Protein AF-A0A1B1V086-F1 (afdb_monomer)

Secondary structure (DSSP, 8-state):
-EEESBSTTSB-TTT--HHHHSPPGGGTTTB-SS---SGGGTTTEEEB-TT-EE-TTS-EEEEEEEEETTTTEEEEEEEEE-HHHHTTS-EE-TTS-B-TTS-BSSSEEEEEETTEEEEEEGGG--EEES-GGGGS-TTGGGSTTGGGS-HHHHHHHHH-

Solvent-accessible surface area (backbone atoms only — not comparable to full-atom values): 8948 Å² total; per-residue (Å²): 111,73,49,65,50,58,54,92,96,51,48,48,76,90,73,59,51,68,84,68,36,52,90,56,69,70,34,66,22,31,34,15,89,48,50,41,51,77,72,89,46,42,46,42,32,36,25,43,9,54,61,34,44,70,50,99,87,68,50,56,22,26,60,27,24,36,34,41,82,90,77,56,24,56,45,91,52,71,50,70,39,40,60,77,61,46,56,78,40,32,33,30,49,49,82,64,59,58,48,97,82,29,30,63,72,48,65,63,36,60,28,37,44,74,80,41,78,48,74,42,51,50,86,63,45,44,29,27,43,73,46,81,63,28,40,32,20,66,64,52,64,68,50,78,68,56,93,78,52,56,67,68,59,49,20,53,61,48,73,109

Structure (mmCIF, N/CA/C/O backbone):
data_AF-A0A1B1V086-F1
#
_entry.id   AF-A0A1B1V086-F1
#
loop_
_atom_site.group_PDB
_atom_site.id
_atom_site.type_symbol
_atom_site.label_atom_id
_atom_site.label_alt_id
_atom_site.label_comp_id
_atom_site.label_asym_id
_atom_site.label_entity_id
_atom_site.label_seq_id
_atom_site.pdbx_PDB_ins_code
_atom_site.Cartn_x
_atom_site.Cartn_y
_atom_site.Cartn_z
_atom_site.occupancy
_atom_site.B_iso_or_equiv
_atom_site.auth_seq_id
_atom_site.auth_comp_id
_atom_site.auth_asym_id
_atom_site.auth_atom_id
_atom_site.pdbx_PDB_model_num
ATOM 1 N N . ARG A 1 1 ? -2.823 -0.726 -16.287 1.00 92.06 1 ARG A N 1
ATOM 2 C CA . ARG A 1 1 ? -2.649 0.090 -15.061 1.00 92.06 1 ARG A CA 1
ATOM 3 C C . ARG A 1 1 ? -1.153 0.253 -14.733 1.00 92.06 1 ARG A C 1
ATOM 5 O O . ARG A 1 1 ? -0.764 0.048 -13.593 1.00 92.06 1 ARG A O 1
ATOM 12 N N . ARG A 1 2 ? -0.319 0.595 -15.730 1.00 94.56 2 ARG A N 1
ATOM 13 C CA . ARG A 1 2 ? 1.133 0.782 -15.560 1.00 94.56 2 ARG A CA 1
ATOM 14 C C . ARG A 1 2 ? 1.467 2.267 -15.577 1.00 94.56 2 ARG A C 1
ATOM 16 O O . ARG A 1 2 ? 0.830 3.018 -16.311 1.00 94.56 2 ARG A O 1
ATOM 23 N N . LEU A 1 3 ? 2.470 2.643 -14.802 1.00 93.62 3 LEU A N 1
ATOM 24 C CA . LEU A 1 3 ? 3.028 3.979 -14.680 1.00 93.62 3 LEU A CA 1
ATOM 25 C C . LEU A 1 3 ? 4.464 3.917 -15.196 1.00 93.62 3 LEU A C 1
ATOM 27 O O . LEU A 1 3 ? 5.223 3.044 -14.781 1.00 93.62 3 LEU A O 1
ATOM 31 N N . SER A 1 4 ? 4.829 4.809 -16.115 1.00 94.56 4 SER A N 1
ATOM 32 C CA . SER A 1 4 ? 6.198 4.896 -16.622 1.00 94.56 4 SER A CA 1
ATOM 33 C C . SER A 1 4 ? 6.788 6.255 -16.295 1.00 94.56 4 SER A C 1
ATOM 35 O O . SER A 1 4 ? 6.198 7.281 -16.619 1.00 94.56 4 SER A O 1
ATOM 37 N N . ALA A 1 5 ? 7.978 6.245 -15.699 1.00 93.31 5 ALA A N 1
ATOM 38 C CA . ALA A 1 5 ? 8.786 7.443 -15.500 1.00 93.31 5 ALA A CA 1
ATOM 39 C C . ALA A 1 5 ? 9.594 7.827 -16.757 1.00 93.31 5 ALA A C 1
ATOM 41 O O . ALA A 1 5 ? 10.324 8.817 -16.745 1.00 93.31 5 ALA A O 1
ATOM 42 N N . LEU A 1 6 ? 9.502 7.039 -17.836 1.00 93.12 6 LEU A N 1
ATOM 43 C CA . LEU A 1 6 ? 10.213 7.252 -19.096 1.00 93.12 6 LEU A CA 1
ATOM 44 C C . LEU A 1 6 ? 9.321 7.991 -20.101 1.00 93.12 6 LEU A C 1
ATOM 46 O O . LEU A 1 6 ? 8.135 7.697 -20.220 1.00 93.12 6 LEU A O 1
ATOM 50 N N . GLY A 1 7 ? 9.910 8.887 -20.892 1.00 91.69 7 GLY A N 1
ATOM 51 C CA . GLY A 1 7 ? 9.211 9.569 -21.985 1.00 91.69 7 GLY A CA 1
ATOM 52 C C . GLY A 1 7 ? 9.587 11.045 -22.111 1.00 91.69 7 GLY A C 1
ATOM 53 O O . GLY A 1 7 ? 10.483 11.516 -21.407 1.00 91.69 7 GLY A O 1
ATOM 54 N N . PRO A 1 8 ? 8.931 11.791 -23.016 1.00 92.88 8 PRO A N 1
ATOM 55 C CA . PRO A 1 8 ? 9.135 13.232 -23.148 1.00 92.88 8 PRO A CA 1
ATOM 56 C C . PRO A 1 8 ? 8.868 13.950 -21.817 1.00 92.88 8 PRO A C 1
ATOM 58 O O . PRO A 1 8 ? 7.789 13.813 -21.251 1.00 92.88 8 PRO A O 1
ATOM 61 N N . GLY A 1 9 ? 9.856 14.691 -21.307 1.00 90.56 9 GLY A N 1
ATOM 62 C CA . GLY A 1 9 ? 9.773 15.361 -20.000 1.00 90.56 9 GLY A CA 1
ATOM 63 C C . GLY A 1 9 ? 9.992 14.449 -18.784 1.00 90.56 9 GLY A C 1
ATOM 64 O O . GLY A 1 9 ? 10.024 14.946 -17.663 1.00 90.56 9 GLY A O 1
ATOM 65 N N . GLY A 1 10 ? 10.172 13.143 -18.997 1.00 91.06 10 GLY A N 1
ATOM 66 C CA . GLY A 1 10 ? 10.515 12.169 -17.965 1.00 91.06 10 GLY A CA 1
ATOM 67 C C . GLY A 1 10 ? 12.013 11.866 -17.901 1.00 91.06 10 GLY A C 1
ATOM 68 O O . GLY A 1 10 ? 12.865 12.606 -18.400 1.00 91.06 10 GLY A O 1
ATOM 69 N N . LEU A 1 11 ? 12.338 10.733 -17.289 1.00 90.62 11 LEU A N 1
ATOM 70 C CA . LEU A 1 11 ? 13.705 10.255 -17.126 1.00 90.62 11 LEU A CA 1
ATOM 71 C C . LEU A 1 11 ? 14.180 9.476 -18.353 1.00 90.62 11 LEU A C 1
ATOM 73 O O . LEU A 1 11 ? 13.403 8.873 -19.096 1.00 90.62 11 LEU A O 1
ATOM 77 N N . THR A 1 12 ? 15.498 9.440 -18.533 1.00 87.81 12 THR A N 1
ATOM 78 C CA . THR A 1 12 ? 16.161 8.479 -19.418 1.00 87.81 12 THR A CA 1
ATOM 79 C C . THR A 1 12 ? 16.806 7.381 -18.581 1.00 87.81 12 THR A C 1
ATOM 81 O O . THR A 1 12 ? 17.179 7.601 -17.428 1.00 87.81 12 THR A O 1
ATOM 84 N N . ARG A 1 13 ? 16.982 6.188 -19.164 1.00 83.62 13 ARG A N 1
ATOM 85 C CA . ARG A 1 13 ? 17.571 5.030 -18.464 1.00 83.62 13 ARG A CA 1
ATOM 86 C C . ARG A 1 13 ? 18.946 5.327 -17.861 1.00 83.62 13 ARG A C 1
ATOM 88 O O . ARG A 1 13 ? 19.246 4.848 -16.776 1.00 83.62 13 ARG A O 1
ATOM 95 N N . GLU A 1 14 ? 19.743 6.125 -18.566 1.00 80.62 14 GLU A N 1
ATOM 96 C CA . GLU A 1 14 ? 21.111 6.514 -18.196 1.00 80.62 14 GLU A CA 1
ATOM 97 C C . GLU A 1 14 ? 21.155 7.547 -17.065 1.00 80.62 14 GLU A C 1
ATOM 99 O O . GLU A 1 14 ? 22.130 7.605 -16.323 1.00 80.62 14 GLU A O 1
ATOM 104 N N . ARG A 1 15 ? 20.107 8.369 -16.928 1.00 82.69 15 ARG A N 1
ATOM 105 C CA . ARG A 1 15 ? 20.007 9.402 -15.884 1.00 82.69 15 ARG A CA 1
ATOM 106 C C . ARG A 1 15 ? 19.287 8.918 -14.629 1.00 82.69 15 ARG A C 1
ATOM 108 O O . ARG A 1 15 ? 19.351 9.586 -13.604 1.00 82.69 15 ARG A O 1
ATOM 115 N N . ALA A 1 16 ? 18.596 7.784 -14.706 1.00 84.75 16 ALA A N 1
ATOM 116 C CA . ALA A 1 16 ? 17.872 7.204 -13.587 1.00 84.75 16 ALA A CA 1
ATOM 117 C C . ALA A 1 16 ? 18.828 6.569 -12.567 1.00 84.75 16 ALA A C 1
ATOM 119 O O . ALA A 1 16 ? 19.276 5.430 -12.741 1.00 84.75 16 ALA A O 1
ATOM 120 N N . GLN A 1 17 ? 19.106 7.319 -11.502 1.00 86.38 17 GLN A N 1
ATOM 121 C CA . GLN A 1 17 ? 19.885 6.883 -10.345 1.00 86.38 17 GLN A CA 1
ATOM 122 C C . GLN A 1 17 ? 19.102 5.896 -9.466 1.00 86.38 17 GLN A C 1
ATOM 124 O O . GLN A 1 17 ? 17.896 5.711 -9.639 1.00 86.38 17 GLN A O 1
ATOM 129 N N . MET A 1 18 ? 19.801 5.264 -8.519 1.00 85.19 18 MET A N 1
ATOM 130 C CA . MET A 1 18 ? 19.216 4.271 -7.610 1.00 85.19 18 MET A CA 1
ATOM 131 C C . MET A 1 18 ? 18.056 4.846 -6.788 1.00 85.19 18 MET A C 1
ATOM 133 O O . MET A 1 18 ? 17.030 4.195 -6.657 1.00 85.19 18 MET A O 1
ATOM 137 N N . GLU A 1 19 ? 18.177 6.091 -6.329 1.00 87.06 19 GLU A N 1
ATOM 138 C CA . GLU A 1 19 ? 17.180 6.786 -5.498 1.00 87.06 19 GLU A CA 1
ATOM 139 C C . GLU A 1 19 ? 15.792 6.867 -6.147 1.00 87.06 19 GLU A C 1
ATOM 141 O O . GLU A 1 19 ? 14.783 6.862 -5.454 1.00 87.06 19 GLU A O 1
ATOM 146 N N . VAL A 1 20 ? 15.730 6.911 -7.482 1.00 89.44 20 VAL A N 1
ATOM 147 C CA . VAL A 1 20 ? 14.460 6.974 -8.224 1.00 89.44 20 VAL A CA 1
ATOM 148 C C . VAL A 1 20 ? 13.897 5.584 -8.531 1.00 89.44 20 VAL A C 1
ATOM 150 O O . VAL A 1 20 ? 12.726 5.443 -8.870 1.00 89.44 20 VAL A O 1
ATOM 153 N N . ARG A 1 21 ? 14.742 4.553 -8.465 1.00 92.94 21 ARG A N 1
ATOM 154 C CA . ARG A 1 21 ? 14.366 3.161 -8.742 1.00 92.94 21 ARG A CA 1
ATOM 155 C C . ARG A 1 21 ? 13.947 2.412 -7.482 1.00 92.94 21 ARG A C 1
ATOM 157 O O . ARG A 1 21 ? 13.299 1.377 -7.602 1.00 92.94 21 ARG A O 1
ATOM 164 N N . ASP A 1 22 ? 14.365 2.897 -6.317 1.00 93.19 22 ASP A N 1
ATOM 165 C CA . ASP A 1 22 ? 14.100 2.254 -5.039 1.00 93.19 22 ASP A CA 1
ATOM 166 C C . ASP A 1 22 ? 12.639 2.428 -4.593 1.00 93.19 22 ASP A C 1
ATOM 168 O O . ASP A 1 22 ? 11.902 3.303 -5.060 1.00 93.19 22 ASP A O 1
ATOM 172 N N . VAL A 1 23 ? 12.199 1.561 -3.686 1.00 94.38 23 VAL A N 1
ATOM 173 C CA . VAL A 1 23 ? 10.843 1.595 -3.140 1.00 94.38 23 VAL A CA 1
ATOM 174 C C . VAL A 1 23 ? 10.777 2.626 -2.019 1.00 94.38 23 VAL A C 1
ATOM 176 O O . VAL A 1 23 ? 11.407 2.479 -0.976 1.00 94.38 23 VAL A O 1
ATOM 179 N N . HIS A 1 24 ? 9.957 3.655 -2.208 1.00 95.62 24 HIS A N 1
ATOM 180 C CA . HIS A 1 24 ? 9.694 4.661 -1.188 1.00 95.62 24 HIS A CA 1
ATOM 181 C C . HIS A 1 24 ? 8.506 4.255 -0.304 1.00 95.62 24 HIS A C 1
ATOM 183 O O . HIS A 1 24 ? 7.562 3.617 -0.774 1.00 95.62 24 HIS A O 1
ATOM 189 N N . TYR A 1 25 ? 8.502 4.657 0.972 1.00 94.56 25 TYR A N 1
ATOM 190 C CA . TYR A 1 25 ? 7.433 4.285 1.912 1.00 94.56 25 TYR A CA 1
ATOM 191 C C . TYR A 1 25 ? 6.047 4.775 1.459 1.00 94.56 25 TYR A C 1
ATOM 193 O O . TYR A 1 25 ? 5.059 4.063 1.622 1.00 94.56 25 TYR A O 1
ATOM 201 N N . SER A 1 26 ? 5.975 5.939 0.802 1.00 96.06 26 SER A N 1
ATOM 202 C CA . SER A 1 26 ? 4.715 6.494 0.282 1.00 96.06 26 SER A CA 1
ATOM 203 C C . SER A 1 26 ? 4.098 5.678 -0.862 1.00 96.06 26 SER A C 1
ATOM 205 O O . SER A 1 26 ? 2.940 5.898 -1.221 1.00 96.06 26 SER A O 1
ATOM 207 N N . HIS A 1 27 ? 4.829 4.710 -1.431 1.00 96.88 27 HIS A N 1
ATOM 208 C CA . HIS A 1 27 ? 4.289 3.799 -2.441 1.00 96.88 27 HIS A CA 1
ATOM 209 C C . HIS A 1 27 ? 3.192 2.889 -1.871 1.00 96.88 27 HIS A C 1
ATOM 211 O O . HIS A 1 27 ? 2.391 2.361 -2.646 1.00 96.88 27 HIS A O 1
ATOM 217 N N . TYR A 1 28 ? 3.125 2.722 -0.545 1.00 96.88 28 TYR A N 1
ATOM 218 C CA . TYR A 1 28 ? 2.140 1.878 0.124 1.00 96.88 28 TYR A CA 1
ATOM 219 C C . TYR A 1 28 ? 0.711 2.207 -0.333 1.00 96.88 28 TYR A C 1
ATOM 221 O O . TYR A 1 28 ? 0.271 3.351 -0.283 1.00 96.88 28 TYR A O 1
ATOM 229 N N . GLY A 1 29 ? -0.006 1.202 -0.844 1.00 96.56 29 GLY A N 1
ATOM 230 C CA . GLY A 1 29 ? -1.382 1.359 -1.338 1.00 96.56 29 GLY A CA 1
ATOM 231 C C . GLY A 1 29 ? -1.531 2.093 -2.679 1.00 96.56 29 GLY A C 1
ATOM 232 O O . GLY A 1 29 ? -2.618 2.091 -3.253 1.00 96.56 29 GLY A O 1
ATOM 233 N N . ARG A 1 30 ? -0.455 2.682 -3.218 1.00 97.62 30 ARG A N 1
ATOM 234 C CA . ARG A 1 30 ? -0.469 3.527 -4.426 1.00 97.62 30 ARG A CA 1
ATOM 235 C C . ARG A 1 30 ? 0.196 2.844 -5.616 1.00 97.62 30 ARG A C 1
ATOM 237 O O . ARG A 1 30 ? -0.400 2.739 -6.691 1.00 97.62 30 ARG A O 1
ATOM 244 N N . MET A 1 31 ? 1.418 2.355 -5.422 1.00 97.25 31 MET A N 1
ATOM 245 C CA . MET A 1 31 ? 2.191 1.626 -6.426 1.00 97.25 31 MET A CA 1
ATOM 246 C C . MET A 1 31 ? 2.597 0.263 -5.882 1.00 97.25 31 MET A C 1
ATOM 248 O O . MET A 1 31 ? 3.029 0.136 -4.738 1.00 97.25 31 MET A O 1
ATOM 252 N N . CYS A 1 32 ? 2.471 -0.766 -6.714 1.00 97.19 32 CYS A N 1
ATOM 253 C CA . CYS A 1 32 ? 2.829 -2.114 -6.320 1.00 97.19 32 CYS A CA 1
ATOM 254 C C . CYS A 1 32 ? 4.354 -2.230 -6.174 1.00 97.19 32 CYS A C 1
ATOM 256 O O . CYS A 1 32 ? 5.061 -1.951 -7.142 1.00 97.19 32 CYS A O 1
ATOM 258 N N . PRO A 1 33 ? 4.866 -2.697 -5.020 1.00 95.75 33 PRO A N 1
ATOM 259 C CA . PRO A 1 33 ? 6.306 -2.843 -4.807 1.00 95.75 33 PRO A CA 1
ATOM 260 C C . PRO A 1 33 ? 6.901 -4.097 -5.471 1.00 95.75 33 PRO A C 1
ATOM 262 O O . PRO A 1 33 ? 8.115 -4.253 -5.492 1.00 95.75 33 PRO A O 1
ATOM 265 N N . ILE A 1 34 ? 6.060 -5.006 -5.981 1.00 95.56 34 ILE A N 1
ATOM 266 C CA . ILE A 1 34 ? 6.473 -6.298 -6.555 1.00 95.56 34 ILE A CA 1
ATOM 267 C C . ILE A 1 34 ? 6.459 -6.267 -8.087 1.00 95.56 34 ILE A C 1
ATOM 269 O O . ILE A 1 34 ? 7.380 -6.762 -8.728 1.00 95.56 34 ILE A O 1
ATOM 273 N N . GLU A 1 35 ? 5.413 -5.701 -8.693 1.00 95.75 35 GLU A N 1
ATOM 274 C CA . GLU A 1 35 ? 5.219 -5.742 -10.146 1.00 95.75 35 GLU A CA 1
ATOM 275 C C . GLU A 1 35 ? 5.998 -4.614 -10.842 1.00 95.75 35 GLU A C 1
ATOM 277 O O . GLU A 1 35 ? 5.458 -3.551 -11.164 1.00 95.75 35 GLU A O 1
ATOM 282 N N . THR A 1 36 ? 7.280 -4.877 -11.090 1.00 95.44 36 THR A N 1
ATOM 283 C CA . THR A 1 36 ? 8.169 -4.084 -11.951 1.00 95.44 36 THR A CA 1
ATOM 284 C C . THR A 1 36 ? 8.890 -5.017 -12.931 1.00 95.44 36 THR A C 1
ATOM 286 O O . THR A 1 36 ? 9.179 -6.165 -12.583 1.00 95.44 36 THR A O 1
ATOM 289 N N . PRO A 1 37 ? 9.231 -4.564 -14.153 1.00 93.69 37 PRO A N 1
ATOM 290 C CA . PRO A 1 37 ? 10.089 -5.326 -15.049 1.00 93.69 37 PRO A CA 1
ATOM 291 C C . PRO A 1 37 ? 11.485 -5.533 -14.464 1.00 93.69 37 PRO A C 1
ATOM 293 O O . PRO A 1 37 ? 12.042 -4.640 -13.822 1.00 93.69 37 PRO A O 1
ATOM 296 N N . GLU A 1 38 ? 12.086 -6.673 -14.783 1.00 92.44 38 GLU A N 1
ATOM 297 C CA . GLU A 1 38 ? 13.493 -6.944 -14.499 1.00 92.44 38 GLU A CA 1
ATOM 298 C C . GLU A 1 38 ? 14.431 -6.190 -15.462 1.00 92.44 38 GLU A C 1
ATOM 300 O O . GLU A 1 38 ? 14.048 -5.718 -16.541 1.00 92.44 38 GLU A O 1
ATOM 305 N N . GLY A 1 39 ? 15.705 -6.085 -15.078 1.00 91.31 39 GLY A N 1
ATOM 306 C CA . GLY A 1 39 ? 16.759 -5.542 -15.933 1.00 91.31 39 GLY A CA 1
ATOM 307 C C . GLY A 1 39 ? 16.761 -4.006 -16.021 1.00 91.31 39 GLY A C 1
ATOM 308 O O . GLY A 1 39 ? 16.523 -3.326 -15.023 1.00 91.31 39 GLY A O 1
ATOM 309 N N . PRO A 1 40 ? 17.052 -3.404 -17.194 1.00 90.88 40 PRO A N 1
ATOM 310 C CA . PRO A 1 40 ? 17.327 -1.964 -17.299 1.00 90.88 40 PRO A CA 1
ATOM 311 C C . PRO A 1 40 ? 16.179 -1.033 -16.875 1.00 90.88 40 PRO A C 1
ATOM 313 O O . PRO A 1 40 ? 16.420 0.138 -16.565 1.00 90.88 40 PRO A O 1
ATOM 316 N N . ASN A 1 41 ? 14.939 -1.532 -16.883 1.00 91.69 41 ASN A N 1
ATOM 317 C CA . ASN A 1 41 ? 13.734 -0.759 -16.569 1.00 91.69 41 ASN A CA 1
ATOM 318 C C . ASN A 1 41 ? 13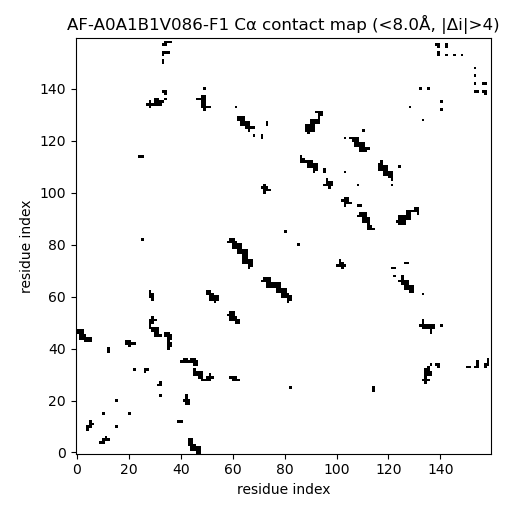.236 -0.953 -15.127 1.00 91.69 41 ASN A C 1
ATOM 320 O O . ASN A 1 41 ? 12.189 -0.398 -14.798 1.00 91.69 41 ASN A O 1
ATOM 324 N N . ILE A 1 42 ? 13.960 -1.700 -14.284 1.00 92.94 42 ILE A N 1
ATOM 325 C CA . ILE A 1 42 ? 13.565 -1.923 -12.889 1.00 92.94 42 ILE A CA 1
ATOM 326 C C . ILE A 1 42 ? 13.361 -0.595 -12.149 1.00 92.94 42 ILE A C 1
ATOM 328 O O . ILE A 1 42 ? 14.192 0.316 -12.267 1.00 92.94 42 ILE A O 1
ATOM 332 N N . GLY A 1 43 ? 12.220 -0.475 -11.464 1.00 92.25 43 GLY A N 1
ATOM 333 C CA . GLY A 1 43 ? 11.802 0.709 -10.708 1.00 92.25 43 GLY A CA 1
ATOM 334 C C . GLY A 1 43 ? 11.321 1.893 -11.558 1.00 92.25 43 GLY A C 1
ATOM 335 O O . GLY A 1 43 ? 10.789 2.856 -11.020 1.00 92.25 43 GLY A O 1
ATOM 336 N N . LEU A 1 44 ? 11.467 1.842 -12.889 1.00 94.31 44 LEU A N 1
ATOM 337 C CA . LEU A 1 44 ? 11.054 2.922 -13.805 1.00 94.31 44 LEU A CA 1
ATOM 338 C C . LEU A 1 44 ? 9.690 2.682 -14.447 1.00 94.31 44 LEU A C 1
ATOM 340 O O . LEU A 1 44 ? 9.107 3.587 -15.055 1.00 94.31 44 LEU A O 1
ATOM 344 N N . ILE A 1 45 ? 9.213 1.445 -14.362 1.00 95.00 45 ILE A N 1
ATOM 345 C CA . ILE A 1 45 ? 7.882 1.041 -14.781 1.00 95.00 45 ILE A CA 1
ATOM 346 C C . ILE A 1 45 ? 7.277 0.279 -13.613 1.00 95.00 45 ILE A C 1
ATOM 348 O O . ILE A 1 45 ? 7.726 -0.819 -13.309 1.00 95.00 45 ILE A O 1
ATOM 352 N N . ASN A 1 46 ? 6.250 0.853 -13.001 1.00 95.81 46 ASN A N 1
ATOM 353 C CA . ASN A 1 46 ? 5.524 0.238 -11.894 1.00 95.81 46 ASN A CA 1
ATOM 354 C C . ASN A 1 46 ? 4.060 0.037 -12.284 1.00 95.81 46 ASN A C 1
ATOM 356 O O . ASN A 1 46 ? 3.563 0.638 -13.243 1.00 95.81 46 ASN A O 1
ATOM 360 N N . SER A 1 47 ? 3.345 -0.780 -11.524 1.00 96.69 47 SER A N 1
ATOM 361 C CA . SER A 1 47 ? 1.896 -0.939 -11.656 1.00 96.69 47 SER A CA 1
ATOM 362 C C . SER A 1 47 ? 1.161 -0.247 -10.507 1.00 96.69 47 SER A C 1
ATOM 364 O O . SER A 1 47 ? 1.636 -0.229 -9.374 1.00 96.69 47 SER A O 1
ATOM 366 N N . LEU A 1 48 ? -0.015 0.325 -10.789 1.00 97.31 48 LEU A N 1
ATOM 367 C CA . LEU A 1 48 ? -0.907 0.840 -9.744 1.00 97.31 48 LEU A CA 1
ATOM 368 C C . LEU A 1 48 ? -1.372 -0.307 -8.846 1.00 97.31 48 LEU A C 1
ATOM 370 O O . LEU A 1 48 ? -1.735 -1.381 -9.343 1.00 97.31 48 LEU A O 1
ATOM 374 N N . SER A 1 49 ? -1.451 -0.043 -7.546 1.00 97.56 49 SER A N 1
ATOM 375 C CA . SER A 1 49 ? -2.020 -0.993 -6.595 1.00 97.56 49 SER A CA 1
ATOM 3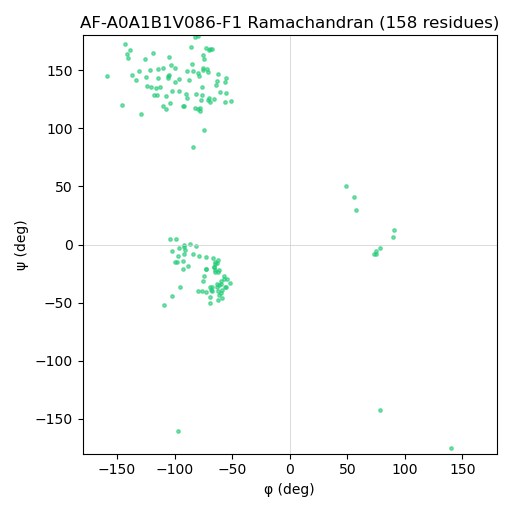76 C C . SER A 1 49 ? -3.529 -1.191 -6.808 1.00 97.56 49 SER A C 1
ATOM 378 O O . SER A 1 49 ? -4.186 -0.475 -7.580 1.00 97.56 49 SER A O 1
ATOM 380 N N . SER A 1 50 ? -4.080 -2.216 -6.155 1.00 96.25 50 SER A N 1
ATOM 381 C CA . SER A 1 50 ? -5.436 -2.720 -6.409 1.00 96.25 50 SER A CA 1
ATOM 382 C C . SER A 1 50 ? -6.527 -1.667 -6.207 1.00 96.25 50 SER A C 1
ATOM 384 O O . SER A 1 50 ? -7.376 -1.508 -7.084 1.00 96.25 50 SER A O 1
ATOM 386 N N . TYR A 1 51 ? -6.473 -0.910 -5.108 1.00 96.88 51 TYR A N 1
ATOM 387 C CA . TYR A 1 51 ? -7.476 0.116 -4.787 1.00 96.88 51 TYR A CA 1
ATOM 388 C C . TYR A 1 51 ? -7.005 1.553 -5.045 1.00 96.88 51 TYR A C 1
ATOM 390 O O . TYR A 1 51 ? -7.739 2.497 -4.767 1.00 96.88 51 TYR A O 1
ATOM 398 N N . ALA A 1 52 ? -5.808 1.727 -5.608 1.00 97.38 52 ALA A N 1
ATOM 399 C CA . ALA A 1 52 ? -5.278 3.042 -5.935 1.00 97.38 52 ALA A CA 1
ATOM 400 C C . ALA A 1 52 ? -6.142 3.743 -6.998 1.00 97.38 52 ALA A C 1
ATOM 402 O O . ALA A 1 52 ? -6.512 3.133 -8.019 1.00 97.38 52 ALA A O 1
ATOM 403 N N . ARG A 1 53 ? -6.394 5.040 -6.790 1.00 96.50 53 ARG A N 1
ATOM 404 C CA . ARG A 1 53 ? -7.046 5.939 -7.755 1.00 96.50 53 ARG A CA 1
ATOM 405 C C . ARG A 1 53 ? -6.183 7.169 -8.024 1.00 96.50 53 ARG A C 1
ATOM 407 O O . ARG A 1 53 ? -5.318 7.499 -7.225 1.00 96.50 53 ARG A O 1
ATOM 414 N N . VAL A 1 54 ? -6.428 7.838 -9.145 1.00 97.31 54 VAL A N 1
ATOM 415 C CA . VAL A 1 54 ? -5.786 9.114 -9.489 1.00 97.31 54 VAL A CA 1
ATOM 416 C C . VAL A 1 54 ? -6.827 10.216 -9.339 1.00 97.31 54 VAL A C 1
ATOM 418 O O . VAL A 1 54 ? -7.923 10.079 -9.885 1.00 97.31 54 VAL A O 1
ATOM 421 N N . ASN A 1 55 ? -6.511 11.265 -8.584 1.00 95.94 55 ASN A N 1
ATOM 422 C CA . ASN A 1 55 ? -7.409 12.400 -8.381 1.00 95.94 55 ASN A CA 1
ATOM 423 C C . ASN A 1 55 ? -7.342 13.414 -9.537 1.00 95.94 55 ASN A C 1
ATOM 425 O O . ASN A 1 55 ? -6.578 13.248 -10.488 1.00 95.94 55 ASN A O 1
ATOM 429 N N . GLU A 1 56 ? -8.146 14.477 -9.463 1.00 95.69 56 GLU A N 1
ATOM 430 C CA . GLU A 1 56 ? -8.259 15.489 -10.528 1.00 95.69 56 GLU A CA 1
ATOM 431 C C . GLU A 1 56 ? -6.947 16.244 -10.803 1.00 95.69 56 GLU A C 1
ATOM 433 O O . GLU A 1 56 ? -6.735 16.738 -11.909 1.00 95.69 56 GLU A O 1
ATOM 438 N N . PHE A 1 57 ? -6.043 16.292 -9.821 1.00 96.31 57 PHE A N 1
ATOM 439 C CA . PHE A 1 57 ? -4.732 16.932 -9.930 1.00 96.31 57 PHE A CA 1
ATOM 440 C C . PHE A 1 57 ? -3.628 15.972 -10.396 1.00 96.31 57 PHE A C 1
ATOM 442 O O . PHE A 1 57 ? -2.498 16.401 -10.626 1.00 96.31 57 PHE A O 1
ATOM 449 N N . GLY A 1 58 ? -3.939 14.683 -10.556 1.00 95.44 58 GLY A N 1
ATOM 450 C CA . GLY A 1 58 ? -2.984 13.663 -10.985 1.00 95.44 58 GLY A CA 1
ATOM 451 C C . GLY A 1 58 ? -2.226 12.969 -9.850 1.00 95.44 58 GLY A C 1
ATOM 452 O O . GLY A 1 58 ? -1.344 12.158 -10.138 1.00 95.44 58 GLY A O 1
ATOM 453 N N . PHE A 1 59 ? -2.557 13.230 -8.581 1.00 97.44 59 PHE A N 1
ATOM 454 C CA . PHE A 1 59 ? -1.967 12.511 -7.448 1.00 97.44 59 PHE A CA 1
ATOM 455 C C . PHE A 1 59 ? -2.634 11.151 -7.248 1.00 97.44 59 PHE A C 1
ATOM 457 O O . PHE A 1 59 ? -3.827 10.979 -7.506 1.00 97.44 59 PHE A O 1
ATOM 464 N N . ILE A 1 60 ? -1.851 10.177 -6.780 1.00 97.94 60 ILE A N 1
ATOM 465 C CA . ILE A 1 60 ? -2.349 8.837 -6.470 1.00 97.94 60 ILE A CA 1
ATOM 466 C C . ILE A 1 60 ? -2.830 8.811 -5.019 1.00 97.94 60 ILE A C 1
ATOM 468 O O . ILE A 1 60 ? -2.081 9.127 -4.093 1.00 97.94 60 ILE A O 1
ATOM 472 N N . GLU A 1 61 ? -4.068 8.381 -4.831 1.00 97.88 61 GLU A N 1
ATOM 473 C CA . GLU A 1 61 ? -4.713 8.235 -3.533 1.00 97.88 61 GLU A CA 1
ATOM 474 C C . GLU A 1 61 ? -5.007 6.764 -3.249 1.00 97.88 61 GLU A C 1
ATOM 476 O O . GLU A 1 61 ? -5.265 5.974 -4.166 1.00 97.88 61 GLU A O 1
ATOM 481 N N . THR A 1 62 ? -5.012 6.411 -1.968 1.00 97.81 62 THR A N 1
ATOM 482 C CA . THR A 1 62 ? -5.372 5.075 -1.479 1.00 97.81 62 THR A CA 1
ATOM 483 C C . THR A 1 62 ? -6.489 5.195 -0.439 1.00 97.81 62 THR A C 1
ATOM 485 O O . THR A 1 62 ? -6.515 6.184 0.298 1.00 97.81 62 THR A O 1
ATOM 488 N N . PRO A 1 63 ? -7.437 4.243 -0.391 1.00 98.06 63 PRO A N 1
ATOM 489 C CA . PRO A 1 63 ? -8.535 4.298 0.561 1.00 98.06 63 PRO A CA 1
ATOM 490 C C . PRO A 1 63 ? -8.112 3.837 1.957 1.00 98.06 63 PRO A C 1
ATOM 492 O O . PRO A 1 63 ? -7.362 2.870 2.102 1.00 98.06 63 PRO A O 1
ATOM 495 N N . TYR A 1 64 ? -8.694 4.475 2.967 1.00 98.25 64 TYR A N 1
ATOM 496 C CA . TYR A 1 64 ? -8.562 4.138 4.377 1.00 98.25 64 TYR A CA 1
ATOM 497 C C . TYR A 1 64 ? -9.920 4.207 5.074 1.00 98.25 64 TYR A C 1
ATOM 499 O O . TYR A 1 64 ? -10.753 5.048 4.740 1.00 98.25 64 TYR A O 1
ATOM 507 N N . ARG A 1 65 ? -10.141 3.332 6.057 1.00 97.75 65 ARG A N 1
ATOM 508 C CA . ARG A 1 65 ? -11.294 3.408 6.961 1.00 97.75 65 ARG A CA 1
ATOM 509 C C . ARG A 1 65 ? -11.004 4.425 8.049 1.00 97.75 65 ARG A C 1
ATOM 511 O O . ARG A 1 65 ? -9.949 4.352 8.679 1.00 97.75 65 ARG A O 1
ATOM 518 N N . LYS A 1 66 ? -11.928 5.350 8.274 1.00 97.75 66 LYS A N 1
ATOM 519 C CA . LYS A 1 66 ? -11.783 6.373 9.308 1.00 97.75 66 LYS A CA 1
ATOM 520 C C . LYS A 1 66 ? -12.032 5.787 10.696 1.00 97.75 66 LYS A C 1
ATOM 522 O O . LYS A 1 66 ? -13.011 5.060 10.882 1.00 97.75 66 LYS A O 1
ATOM 527 N N . VAL A 1 67 ? -11.184 6.129 11.662 1.00 97.44 67 VAL A N 1
ATOM 528 C CA . VAL A 1 67 ? -11.440 5.874 13.083 1.00 97.44 67 VAL A CA 1
ATOM 529 C C . VAL A 1 67 ? -12.171 7.081 13.662 1.00 97.44 67 VAL A C 1
ATOM 531 O O . VAL A 1 67 ? -11.772 8.228 13.456 1.00 97.44 67 VAL A O 1
ATOM 534 N N . ASP A 1 68 ? -13.281 6.837 14.346 1.00 95.56 68 ASP A N 1
ATOM 535 C CA . ASP A 1 68 ? -13.963 7.875 15.108 1.00 95.56 68 ASP A CA 1
ATOM 536 C C . ASP A 1 68 ? -13.206 8.110 16.421 1.00 95.56 68 ASP A C 1
ATOM 538 O O . ASP A 1 68 ? -13.097 7.209 17.248 1.00 95.56 68 ASP A O 1
ATOM 542 N N . LEU A 1 69 ? -12.676 9.320 16.611 1.00 90.12 69 LEU A N 1
ATOM 543 C CA . LEU A 1 69 ? -11.875 9.686 17.781 1.00 90.12 69 LEU A CA 1
ATOM 544 C C . LEU A 1 69 ? -12.711 9.836 19.062 1.00 90.12 69 LEU A C 1
ATOM 546 O O . LEU A 1 69 ? -12.153 9.763 20.155 1.00 90.12 69 LEU A O 1
ATOM 550 N N . GLU A 1 70 ? -14.025 10.059 18.955 1.00 90.44 70 GLU A N 1
ATOM 551 C CA . GLU A 1 70 ? -14.898 10.187 20.128 1.00 90.44 70 GLU A CA 1
ATOM 552 C C . GLU A 1 70 ? -15.253 8.815 20.707 1.00 90.44 70 GLU A C 1
ATOM 554 O O . GLU A 1 70 ? -15.279 8.636 21.926 1.00 90.44 70 GLU A O 1
ATOM 559 N N . THR A 1 71 ? -15.513 7.843 19.830 1.00 91.25 71 THR A N 1
ATOM 560 C CA . THR A 1 71 ? -15.918 6.481 20.210 1.00 91.25 71 THR A CA 1
ATOM 561 C C . THR A 1 71 ? -14.771 5.472 20.174 1.00 91.25 71 THR A C 1
ATOM 563 O O . THR A 1 71 ? -14.891 4.400 20.757 1.00 91.25 71 THR A O 1
ATOM 566 N N . ASN A 1 72 ? -13.645 5.813 19.540 1.00 91.12 72 ASN A N 1
ATOM 567 C CA . ASN A 1 72 ? -12.505 4.925 19.293 1.00 91.12 72 ASN A CA 1
ATOM 568 C C . ASN A 1 72 ? -12.909 3.642 18.538 1.00 91.12 72 ASN A C 1
ATOM 570 O O . ASN A 1 72 ? -12.463 2.533 18.845 1.00 91.12 72 ASN A O 1
ATOM 574 N N . THR A 1 73 ? -13.796 3.804 17.553 1.00 95.25 73 THR A N 1
ATOM 575 C CA . THR A 1 73 ? -14.299 2.720 16.701 1.00 95.25 73 THR A CA 1
ATOM 576 C C . THR A 1 73 ? -13.859 2.912 15.257 1.00 95.25 73 THR A C 1
ATOM 578 O O . THR A 1 73 ? -13.803 4.029 14.736 1.00 95.25 73 THR A O 1
ATOM 581 N N . VAL A 1 74 ? -13.547 1.810 14.577 1.00 96.88 74 VAL A N 1
ATOM 582 C CA . VAL A 1 74 ? -13.270 1.833 13.140 1.00 96.88 74 VAL A CA 1
ATOM 583 C C . VAL A 1 74 ? -14.591 1.863 12.378 1.00 96.88 74 VAL A C 1
ATOM 585 O O . VAL A 1 74 ? -15.364 0.907 12.407 1.00 96.88 74 VAL A O 1
ATOM 588 N N . THR A 1 75 ? -14.825 2.947 11.646 1.00 96.25 75 THR A N 1
ATOM 589 C CA . THR A 1 75 ? -16.071 3.166 10.905 1.00 96.25 75 THR A CA 1
ATOM 590 C C . THR A 1 75 ? -16.052 2.512 9.516 1.00 96.25 75 THR A C 1
ATOM 592 O O . THR A 1 75 ? -15.017 2.067 9.007 1.00 96.25 75 THR A O 1
ATOM 595 N N . ASP A 1 76 ? -17.214 2.478 8.863 1.00 94.38 76 ASP A N 1
ATOM 596 C CA . ASP A 1 76 ? -17.346 2.088 7.450 1.00 94.38 76 ASP A CA 1
ATOM 597 C C . ASP A 1 76 ? -17.143 3.264 6.481 1.00 94.38 76 ASP A C 1
ATOM 599 O O . ASP A 1 76 ? -17.230 3.094 5.262 1.00 94.38 76 ASP A O 1
ATOM 603 N N . GLN A 1 77 ? -16.861 4.466 6.998 1.00 96.75 77 GLN A N 1
ATOM 604 C CA . GLN A 1 77 ? -16.514 5.605 6.161 1.00 96.75 77 GLN A CA 1
ATOM 605 C C . GLN A 1 77 ? -15.122 5.389 5.560 1.00 96.75 77 GLN A C 1
ATOM 607 O O . GLN A 1 77 ? -14.142 5.187 6.281 1.00 96.75 77 GLN A O 1
ATOM 612 N N . ILE A 1 78 ? -15.048 5.459 4.230 1.00 97.62 78 ILE A N 1
ATOM 613 C CA . ILE A 1 78 ? -13.803 5.338 3.475 1.00 97.62 78 ILE A CA 1
ATOM 614 C C . ILE A 1 78 ? -13.416 6.704 2.927 1.00 97.62 78 ILE A C 1
ATOM 616 O O . ILE A 1 78 ? -14.099 7.236 2.049 1.00 97.62 78 ILE A O 1
ATOM 620 N N . ASP A 1 79 ? -12.272 7.200 3.380 1.00 97.94 79 ASP A N 1
ATOM 621 C CA . ASP A 1 79 ? -11.646 8.399 2.844 1.00 97.94 79 ASP A CA 1
ATOM 622 C C . ASP A 1 79 ? -10.431 7.992 2.002 1.00 97.94 79 ASP A C 1
ATOM 624 O O . ASP A 1 79 ? -9.735 7.017 2.288 1.00 97.94 79 ASP A O 1
ATOM 628 N N . TYR A 1 80 ? -10.195 8.713 0.913 1.00 97.94 80 TYR A N 1
ATOM 629 C CA . TYR A 1 80 ? -9.049 8.485 0.038 1.00 97.94 80 TYR A CA 1
ATOM 630 C C . TYR A 1 80 ? -8.019 9.563 0.308 1.00 97.94 80 TYR A C 1
ATOM 632 O O . TYR A 1 80 ? -8.330 10.741 0.154 1.00 97.94 80 TYR A O 1
ATOM 640 N N . LEU A 1 81 ? -6.812 9.146 0.683 1.00 97.94 81 LEU A N 1
ATOM 641 C CA . LEU A 1 81 ? -5.755 10.060 1.093 1.00 97.94 81 LEU A CA 1
ATOM 642 C C . LEU A 1 81 ? -4.602 10.050 0.091 1.00 97.94 81 LEU A C 1
ATOM 644 O O . LEU A 1 81 ? -4.118 8.994 -0.347 1.00 97.94 81 LEU A O 1
ATOM 648 N N . THR A 1 82 ? -4.126 11.243 -0.243 1.00 97.94 82 THR A N 1
ATOM 649 C CA . THR A 1 82 ? -2.844 11.451 -0.923 1.00 97.94 82 THR A CA 1
ATOM 650 C C . THR A 1 82 ? -1.677 11.122 0.014 1.00 97.94 82 THR A C 1
ATOM 652 O O . THR A 1 82 ? -1.867 10.892 1.209 1.00 97.94 82 THR A O 1
ATOM 655 N N . ALA A 1 83 ? -0.459 11.026 -0.529 1.00 96.44 83 ALA A N 1
ATOM 656 C CA . ALA A 1 83 ? 0.726 10.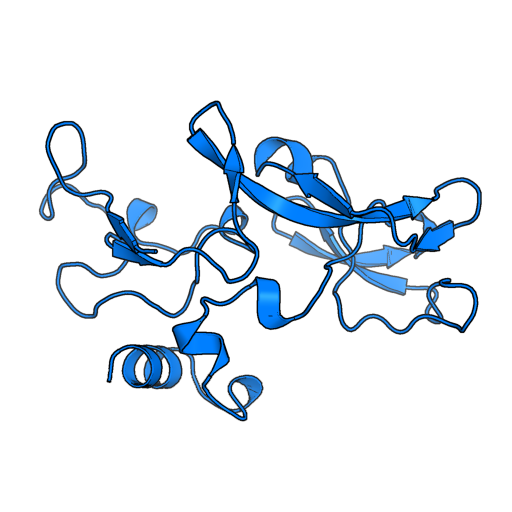714 0.275 1.00 96.44 83 ALA A CA 1
ATOM 657 C C . ALA A 1 83 ? 0.999 11.787 1.343 1.00 96.44 83 ALA A C 1
ATOM 659 O O . ALA A 1 83 ? 1.326 11.448 2.475 1.00 96.44 83 ALA A O 1
ATOM 660 N N . ASP A 1 84 ? 0.812 13.061 0.993 1.00 95.44 84 ASP A N 1
ATOM 661 C CA . ASP A 1 84 ? 1.040 14.189 1.899 1.00 95.44 84 ASP A CA 1
ATOM 662 C C . ASP A 1 84 ? 0.010 14.242 3.040 1.00 95.44 84 ASP A C 1
ATOM 664 O O . ASP A 1 84 ? 0.346 14.578 4.175 1.00 95.44 84 ASP A O 1
ATOM 668 N N . GLU A 1 85 ? -1.248 13.886 2.758 1.00 96.31 85 GLU A N 1
ATOM 669 C CA . GLU A 1 85 ? -2.299 13.806 3.779 1.00 96.31 85 GLU A CA 1
ATOM 670 C C . GLU A 1 85 ? -2.051 12.641 4.744 1.00 96.31 85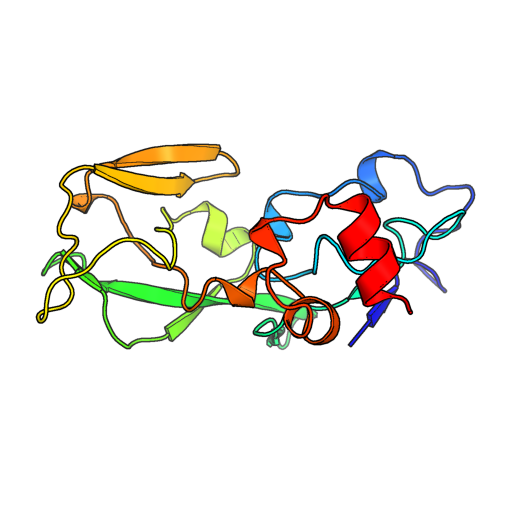 GLU A C 1
ATOM 672 O O . GLU A 1 85 ? -2.136 12.827 5.957 1.00 96.31 85 GLU A O 1
ATOM 677 N N . GLU A 1 86 ? -1.697 11.459 4.223 1.00 96.50 86 GLU A N 1
ATOM 678 C CA . GLU A 1 86 ? -1.401 10.261 5.026 1.00 96.50 86 GLU A CA 1
ATOM 679 C C . GLU A 1 86 ? -0.294 10.505 6.064 1.00 96.50 86 GLU A C 1
ATOM 681 O O . GLU A 1 86 ? -0.395 10.024 7.189 1.00 96.50 86 GLU A O 1
ATOM 686 N N . ASP A 1 87 ? 0.725 11.303 5.734 1.00 95.06 87 ASP A N 1
ATOM 687 C CA . ASP A 1 87 ? 1.867 11.604 6.613 1.00 95.06 87 ASP A CA 1
ATOM 688 C C . ASP A 1 87 ? 1.499 12.339 7.920 1.00 95.06 87 ASP A C 1
ATOM 690 O O . ASP A 1 87 ? 2.313 12.438 8.853 1.00 95.06 87 ASP A O 1
ATOM 694 N N . SER A 1 88 ? 0.276 12.869 7.998 1.00 95.81 88 SER A N 1
ATOM 695 C CA . SER A 1 88 ? -0.262 13.530 9.189 1.00 95.81 88 SER A CA 1
ATOM 696 C C . SER A 1 88 ? -1.027 12.589 10.122 1.00 95.81 88 SER A C 1
ATOM 698 O O . SER A 1 88 ? -1.353 13.008 11.231 1.00 95.81 88 SER A O 1
ATOM 700 N N . TYR A 1 89 ? -1.278 11.343 9.712 1.00 96.88 89 TYR A N 1
ATOM 701 C CA . TYR A 1 89 ? -2.155 10.407 10.413 1.00 96.88 89 TYR A CA 1
ATOM 702 C C . TYR A 1 89 ? -1.440 9.119 10.819 1.00 96.88 89 TYR A C 1
ATOM 704 O O . TYR A 1 89 ? -0.518 8.647 10.150 1.00 96.88 89 TYR A O 1
ATOM 712 N N . VAL A 1 90 ? -1.894 8.515 11.913 1.00 97.12 90 VAL A N 1
ATOM 713 C CA . VAL A 1 90 ? -1.457 7.189 12.353 1.00 97.12 90 VAL A CA 1
ATOM 714 C C . VAL A 1 90 ? -2.402 6.136 11.778 1.00 97.12 90 VAL A C 1
ATOM 716 O O . VAL A 1 90 ? -3.601 6.131 12.064 1.00 97.12 90 VAL A O 1
ATOM 719 N N . VAL A 1 91 ? -1.854 5.227 10.967 1.00 97.38 91 VAL A N 1
ATOM 720 C CA . VAL A 1 91 ? -2.647 4.241 10.216 1.00 97.38 91 VAL A CA 1
ATOM 721 C C . VAL A 1 91 ? -2.435 2.829 10.760 1.00 97.38 91 VAL A C 1
ATOM 723 O O . VAL A 1 91 ? -1.320 2.303 10.724 1.00 97.38 91 VAL A O 1
ATOM 726 N N . ALA A 1 92 ? -3.505 2.193 11.234 1.00 97.25 92 ALA A N 1
ATOM 727 C CA . ALA A 1 92 ? -3.525 0.798 11.668 1.00 97.25 92 ALA A CA 1
ATOM 728 C C . ALA A 1 92 ? -3.513 -0.187 10.484 1.00 97.25 92 ALA A C 1
ATOM 730 O O . ALA A 1 92 ? -4.054 0.088 9.409 1.00 97.25 92 ALA A O 1
ATOM 731 N N . GLN A 1 93 ? -2.941 -1.377 10.693 1.00 95.06 93 GLN A N 1
ATOM 732 C CA . GLN A 1 93 ? -2.931 -2.439 9.681 1.00 95.06 93 GLN A CA 1
ATOM 733 C C . GLN A 1 93 ? -4.308 -3.090 9.485 1.00 95.06 93 GLN A C 1
ATOM 735 O O . GLN A 1 93 ? -5.083 -3.239 10.427 1.00 95.06 93 GLN A O 1
ATOM 740 N N . ALA A 1 94 ? -4.578 -3.584 8.273 1.00 94.25 94 ALA A N 1
ATOM 741 C CA . ALA A 1 94 ? -5.866 -4.202 7.921 1.00 94.25 94 ALA A CA 1
ATOM 742 C C . ALA A 1 94 ? -6.162 -5.507 8.684 1.00 94.25 94 ALA A C 1
ATOM 744 O O . ALA A 1 94 ? -7.306 -5.944 8.749 1.00 94.25 94 ALA A O 1
ATOM 745 N N . ASN A 1 95 ? -5.129 -6.171 9.204 1.00 92.94 95 ASN A N 1
ATOM 746 C CA . ASN A 1 95 ? -5.230 -7.429 9.945 1.00 92.94 95 ASN A CA 1
ATOM 747 C C . ASN A 1 95 ? -5.360 -7.226 11.467 1.00 92.94 95 ASN A C 1
ATOM 749 O O . ASN A 1 95 ? -5.451 -8.222 12.192 1.00 92.94 95 ASN A O 1
ATOM 753 N N . SER A 1 96 ? -5.356 -5.980 11.956 1.00 94.50 96 SER A N 1
ATOM 754 C CA . SER A 1 96 ? -5.616 -5.690 13.365 1.00 94.50 96 SER A CA 1
ATOM 755 C C . SER A 1 96 ? -7.009 -6.184 13.747 1.00 94.50 96 SER A C 1
ATOM 757 O O . SER A 1 96 ? -7.986 -5.947 13.037 1.00 94.50 96 SER A O 1
ATOM 759 N N . ARG A 1 97 ? -7.100 -6.921 14.858 1.00 94.69 97 ARG A N 1
ATOM 760 C CA . ARG A 1 97 ? -8.353 -7.553 15.284 1.00 94.69 97 ARG A CA 1
ATOM 761 C C . ARG A 1 97 ? -9.292 -6.523 15.902 1.00 94.69 97 ARG A C 1
ATOM 763 O O . ARG A 1 97 ? -8.900 -5.822 16.836 1.00 94.69 97 ARG A O 1
ATOM 770 N N . LEU A 1 98 ? -10.523 -6.507 15.405 1.00 95.56 98 LEU A N 1
ATOM 771 C CA . LEU A 1 98 ? -11.615 -5.688 15.915 1.00 95.56 98 LEU A CA 1
ATOM 772 C C . LEU A 1 98 ? -12.668 -6.569 16.595 1.00 95.56 98 LEU A C 1
ATOM 774 O O . LEU A 1 98 ? -12.796 -7.745 16.244 1.00 95.56 98 LEU A O 1
ATOM 778 N N . ASP A 1 99 ? -13.387 -6.010 17.564 1.00 94.44 99 ASP A N 1
ATOM 779 C CA . ASP A 1 99 ? -14.605 -6.613 18.108 1.00 94.44 99 ASP A CA 1
ATOM 780 C C . ASP A 1 99 ? -15.826 -6.364 17.198 1.00 94.44 99 ASP A C 1
ATOM 782 O O . ASP A 1 99 ? -15.718 -5.735 16.142 1.00 94.44 99 ASP A O 1
ATOM 786 N N . ASP A 1 100 ? -16.992 -6.881 17.599 1.00 92.94 100 ASP A N 1
ATOM 787 C CA . ASP A 1 100 ? -18.240 -6.767 16.830 1.00 92.94 100 ASP A CA 1
ATOM 788 C C . ASP A 1 100 ? -18.755 -5.316 16.715 1.00 92.94 100 ASP A C 1
ATOM 790 O O . ASP A 1 100 ? -19.556 -5.016 15.831 1.00 92.94 100 ASP A O 1
ATOM 794 N N . GLU A 1 101 ? -18.296 -4.415 17.589 1.00 91.69 101 GLU A N 1
ATOM 795 C CA . GLU A 1 101 ? -18.645 -2.989 17.599 1.00 91.69 101 GLU A CA 1
ATOM 796 C C . GLU A 1 101 ? -17.596 -2.124 16.872 1.00 91.69 101 GLU A C 1
ATOM 798 O O . GLU A 1 101 ? -17.793 -0.923 16.696 1.00 91.69 101 GLU A O 1
ATOM 803 N N . GLY A 1 102 ? -16.501 -2.729 16.395 1.00 93.31 102 GLY A N 1
ATOM 804 C CA . GLY A 1 102 ? -15.451 -2.062 15.630 1.00 93.31 102 GLY A CA 1
ATOM 805 C C . GLY A 1 102 ? -14.308 -1.483 16.466 1.00 93.31 102 GLY A C 1
ATOM 806 O O . GLY A 1 102 ? -13.498 -0.736 15.915 1.00 93.31 102 GLY A O 1
ATOM 807 N N . HIS A 1 103 ? -14.189 -1.816 17.753 1.00 94.62 103 HIS A N 1
ATOM 808 C CA . HIS A 1 103 ? -13.053 -1.397 18.578 1.00 94.62 103 HIS A CA 1
ATOM 809 C C . HIS A 1 103 ? -11.860 -2.334 18.404 1.00 94.62 103 HIS A C 1
ATOM 811 O O . HIS A 1 103 ? -12.007 -3.544 18.225 1.00 94.62 103 HIS A O 1
ATOM 817 N N . PHE A 1 104 ? -10.649 -1.797 18.545 1.00 95.50 104 PHE A N 1
ATOM 818 C CA . PHE A 1 104 ? -9.443 -2.619 18.622 1.00 95.50 104 PHE A CA 1
ATOM 819 C C . PHE A 1 104 ? -9.445 -3.479 19.893 1.00 95.50 104 PHE A C 1
ATOM 821 O O . PHE A 1 104 ? -9.531 -2.956 21.009 1.00 95.50 104 PHE A O 1
ATOM 828 N N . ILE A 1 105 ? -9.293 -4.799 19.720 1.00 95.12 105 ILE A N 1
ATOM 829 C CA . ILE A 1 105 ? -9.237 -5.763 20.835 1.00 95.12 105 ILE A CA 1
ATOM 830 C C . ILE A 1 105 ? -7.957 -5.576 21.663 1.00 95.12 105 ILE A C 1
ATOM 832 O O . ILE A 1 105 ? -7.963 -5.749 22.880 1.00 95.12 105 ILE A O 1
ATOM 836 N N . SER A 1 106 ? -6.846 -5.257 21.001 1.00 93.44 106 SER A N 1
ATOM 837 C CA . SER A 1 106 ? -5.545 -5.037 21.636 1.00 93.44 106 SER A CA 1
ATOM 838 C C . SER A 1 106 ? -5.388 -3.581 22.075 1.00 93.44 106 SER A C 1
ATOM 840 O O . SER A 1 106 ? -5.793 -2.674 21.352 1.00 93.44 106 SER A O 1
ATOM 842 N N . GLU A 1 107 ? -4.774 -3.358 23.241 1.00 93.06 107 GLU A N 1
ATOM 843 C CA . GLU A 1 107 ? -4.462 -2.005 23.730 1.00 93.06 107 GLU A CA 1
ATOM 844 C C . GLU A 1 107 ? -3.390 -1.326 22.871 1.00 93.06 107 GLU A C 1
ATOM 846 O O . GLU A 1 107 ? -3.530 -0.153 22.533 1.00 93.06 107 GLU A O 1
ATOM 851 N N . GLU A 1 108 ? -2.372 -2.083 22.453 1.00 95.44 108 GLU A N 1
ATOM 852 C CA . GLU A 1 108 ? -1.355 -1.648 21.497 1.00 95.44 108 GLU A CA 1
ATOM 853 C C . GLU A 1 108 ? -1.634 -2.234 20.110 1.00 95.44 108 GLU A C 1
ATOM 855 O O . GLU A 1 108 ? -1.862 -3.439 19.952 1.00 95.44 108 GLU A O 1
ATOM 860 N N . VAL A 1 109 ? -1.592 -1.379 19.090 1.00 95.69 109 VAL A N 1
ATOM 861 C CA . VAL A 1 109 ? -1.874 -1.730 17.697 1.00 95.69 109 VAL A CA 1
ATOM 862 C C . VAL A 1 109 ? -0.645 -1.432 16.846 1.00 95.69 109 VAL A C 1
ATOM 864 O O . VAL A 1 109 ? -0.022 -0.377 16.972 1.00 95.69 109 VAL A O 1
ATOM 867 N N . VAL A 1 110 ? -0.293 -2.365 15.956 1.00 95.69 110 VAL A N 1
ATOM 868 C CA . VAL A 1 110 ? 0.757 -2.130 14.958 1.00 95.69 110 VAL A CA 1
ATOM 869 C C . VAL A 1 110 ? 0.250 -1.111 13.945 1.00 95.69 110 VAL A C 1
ATOM 871 O O . VAL A 1 110 ? -0.770 -1.323 13.282 1.00 95.69 110 VAL A O 1
ATOM 874 N N . CYS A 1 111 ? 0.989 -0.021 13.801 1.00 96.25 111 CYS A N 1
ATOM 875 C CA . CYS A 1 111 ? 0.608 1.106 12.973 1.00 96.25 111 CYS A CA 1
ATOM 876 C C . CYS A 1 111 ? 1.792 1.654 12.176 1.00 96.25 111 CYS A C 1
ATOM 878 O O . CYS A 1 111 ? 2.960 1.324 12.414 1.00 96.25 111 CYS A O 1
ATOM 880 N N . ARG A 1 112 ? 1.468 2.511 11.209 1.00 95.56 112 ARG A N 1
ATOM 881 C CA . ARG A 1 112 ? 2.433 3.261 10.410 1.00 95.56 112 ARG A CA 1
ATOM 882 C C . ARG A 1 112 ? 2.268 4.747 10.677 1.00 95.56 112 ARG A C 1
ATOM 884 O O . ARG A 1 112 ? 1.146 5.248 10.683 1.00 95.56 112 ARG A O 1
ATOM 891 N N . PHE A 1 113 ? 3.387 5.434 10.878 1.00 95.50 113 PHE A N 1
ATOM 892 C CA . PHE A 1 113 ? 3.427 6.886 11.005 1.00 95.50 113 PHE A CA 1
ATOM 893 C C . PHE A 1 113 ? 4.723 7.429 10.397 1.00 95.50 113 PHE A C 1
ATOM 895 O O . PHE A 1 113 ? 5.818 7.060 10.834 1.00 95.50 113 PHE A O 1
ATOM 902 N N . ARG A 1 114 ? 4.608 8.294 9.378 1.00 91.94 114 ARG A N 1
ATOM 903 C CA . ARG A 1 114 ? 5.742 8.938 8.678 1.00 91.94 114 ARG A CA 1
ATOM 904 C C . ARG A 1 114 ? 6.834 7.953 8.250 1.00 91.94 114 ARG A C 1
ATOM 906 O O . ARG A 1 114 ? 8.006 8.101 8.597 1.00 91.94 114 ARG A O 1
ATOM 913 N N . GLY A 1 115 ? 6.420 6.879 7.582 1.00 88.62 115 GLY A N 1
ATOM 914 C CA . GLY A 1 115 ? 7.306 5.815 7.098 1.00 88.62 115 GLY A CA 1
ATOM 915 C C . GLY A 1 115 ? 7.831 4.842 8.162 1.00 88.62 115 GLY A C 1
ATOM 916 O O . GLY A 1 115 ? 8.458 3.849 7.799 1.00 88.62 115 GLY A O 1
ATOM 917 N N . ASN A 1 116 ? 7.559 5.064 9.454 1.00 91.75 116 ASN A N 1
ATOM 918 C CA . ASN A 1 116 ? 7.969 4.154 10.522 1.00 91.75 116 ASN A CA 1
ATOM 919 C C . ASN A 1 116 ? 6.835 3.201 10.902 1.00 91.75 116 ASN A C 1
ATOM 921 O O . ASN A 1 116 ? 5.711 3.631 11.164 1.00 91.75 116 ASN A O 1
ATOM 925 N N . ASN A 1 117 ? 7.162 1.913 11.000 1.00 93.00 117 ASN A N 1
ATOM 926 C CA . ASN A 1 117 ? 6.274 0.899 11.558 1.00 93.00 117 ASN A CA 1
ATOM 927 C C . ASN A 1 117 ? 6.564 0.773 13.056 1.00 93.00 117 ASN A C 1
ATOM 929 O O . ASN A 1 117 ? 7.686 0.441 13.440 1.00 93.00 117 ASN A O 1
ATOM 933 N N . THR A 1 118 ? 5.572 1.037 13.898 1.00 94.69 118 THR A N 1
ATOM 934 C CA . THR A 1 118 ? 5.703 0.981 15.361 1.00 94.69 118 THR A CA 1
ATOM 935 C C . THR A 1 118 ? 4.423 0.430 15.985 1.00 94.69 118 THR A C 1
ATOM 937 O O . THR A 1 118 ? 3.435 0.203 15.290 1.00 94.69 118 THR A O 1
ATOM 940 N N . MET A 1 119 ? 4.444 0.184 17.292 1.00 95.50 119 MET A N 1
ATOM 941 C CA . MET A 1 119 ? 3.231 -0.032 18.077 1.00 95.50 119 MET A CA 1
ATOM 942 C C . MET A 1 119 ? 2.871 1.260 18.806 1.00 95.50 119 MET A C 1
ATOM 944 O O . MET A 1 119 ? 3.760 1.984 19.264 1.00 95.50 119 MET A O 1
ATOM 948 N N . MET A 1 120 ? 1.582 1.571 18.849 1.00 95.31 120 MET A N 1
ATOM 949 C CA . MET A 1 120 ? 1.030 2.694 19.602 1.00 95.31 120 MET A CA 1
ATOM 950 C C . MET A 1 120 ? -0.292 2.280 20.243 1.00 95.31 120 MET A C 1
ATOM 952 O O . MET A 1 120 ? -0.932 1.326 19.798 1.00 95.31 120 MET A O 1
ATOM 956 N N . ASP A 1 121 ? -0.711 3.025 21.264 1.00 96.00 121 ASP A N 1
ATOM 957 C CA . ASP A 1 121 ? -2.018 2.851 21.897 1.00 96.00 121 ASP A CA 1
ATOM 958 C C . ASP A 1 121 ? -3.142 2.972 20.859 1.00 96.00 121 ASP A C 1
ATOM 960 O O . ASP A 1 121 ? -3.105 3.859 20.000 1.00 96.00 121 ASP A O 1
ATOM 964 N N . ARG A 1 122 ? -4.169 2.124 20.962 1.00 94.38 122 ARG A N 1
ATOM 965 C CA . ARG A 1 122 ? -5.328 2.122 20.051 1.00 94.38 122 ARG A CA 1
ATOM 966 C C . ARG A 1 122 ? -6.024 3.484 19.935 1.00 94.38 122 ARG A C 1
ATOM 968 O O . ARG A 1 122 ? -6.531 3.823 18.877 1.00 94.38 122 ARG A O 1
ATOM 975 N N . GLU A 1 123 ? -5.981 4.287 20.999 1.00 94.62 123 GLU A N 1
ATOM 976 C CA . GLU A 1 123 ? -6.513 5.660 21.072 1.00 94.62 123 GLU A CA 1
ATOM 977 C C . GLU A 1 123 ? -5.808 6.660 20.149 1.00 94.62 123 GLU A C 1
ATOM 979 O O . GLU A 1 123 ? -6.342 7.734 19.896 1.00 94.62 123 GLU A O 1
ATOM 984 N N . LYS A 1 124 ? -4.617 6.326 19.644 1.00 95.31 124 LYS A N 1
ATOM 985 C CA . LYS A 1 124 ? -3.857 7.177 18.722 1.00 95.31 124 LYS A CA 1
ATOM 986 C C . LYS A 1 124 ? -4.145 6.875 17.253 1.00 95.31 124 LYS A C 1
ATOM 988 O O . LYS A 1 124 ? -3.527 7.505 16.406 1.00 95.31 124 LYS A O 1
ATOM 993 N N . MET A 1 125 ? -4.985 5.886 16.938 1.00 96.88 125 MET A N 1
ATOM 994 C CA . MET A 1 125 ? -5.271 5.508 15.552 1.00 96.88 125 MET A CA 1
ATOM 995 C C . MET A 1 125 ? -6.242 6.504 14.918 1.00 96.88 125 MET A C 1
ATOM 997 O O . MET A 1 125 ? -7.349 6.685 15.414 1.00 96.88 125 MET A O 1
ATOM 1001 N N . ASP A 1 126 ? -5.854 7.095 13.790 1.00 97.44 126 ASP A N 1
ATOM 1002 C CA . ASP A 1 126 ? -6.721 7.992 13.015 1.00 97.44 126 ASP A CA 1
ATOM 1003 C C . ASP A 1 126 ? -7.443 7.239 11.887 1.00 97.44 126 ASP A C 1
ATOM 1005 O O . ASP A 1 126 ? -8.598 7.514 11.553 1.00 97.44 126 ASP A O 1
ATOM 1009 N N . TYR A 1 127 ? -6.750 6.269 11.285 1.00 98.00 127 TYR A N 1
ATOM 1010 C CA . TYR A 1 127 ? -7.227 5.496 10.141 1.00 98.00 127 TYR A CA 1
ATOM 1011 C C . TYR A 1 127 ? -6.813 4.025 10.238 1.00 98.00 127 TYR A C 1
ATOM 1013 O O . TYR A 1 127 ? -5.900 3.655 10.974 1.00 98.00 127 TYR A O 1
ATOM 1021 N N . MET A 1 128 ? -7.458 3.174 9.442 1.00 97.38 128 MET A N 1
ATOM 1022 C CA . MET A 1 128 ? -7.114 1.763 9.269 1.00 97.38 128 MET A CA 1
ATOM 1023 C C . MET A 1 128 ? -7.099 1.394 7.782 1.00 97.38 128 MET A C 1
ATOM 1025 O O . MET A 1 128 ? -7.945 1.844 7.006 1.00 97.38 128 MET A O 1
ATOM 1029 N N . ASP A 1 129 ? -6.153 0.549 7.372 1.00 97.38 129 ASP A N 1
ATOM 1030 C CA . ASP A 1 129 ? -6.140 -0.042 6.030 1.00 97.38 129 ASP A CA 1
ATOM 1031 C C . ASP A 1 129 ? -7.462 -0.781 5.728 1.00 97.38 129 ASP A C 1
ATOM 1033 O O . ASP A 1 129 ? -8.026 -1.462 6.585 1.00 97.38 129 ASP A O 1
ATOM 1037 N N . VAL A 1 130 ? -7.937 -0.713 4.482 1.00 96.81 130 VAL A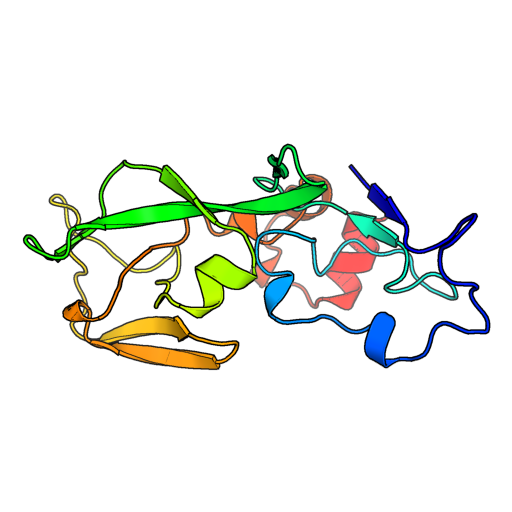 N 1
ATOM 1038 C CA . VAL A 1 130 ? -9.180 -1.385 4.061 1.00 96.81 130 VAL A CA 1
ATOM 1039 C C . VAL A 1 130 ? -8.965 -2.886 3.874 1.00 96.81 130 VAL A C 1
ATOM 1041 O O . VAL A 1 130 ? -9.833 -3.698 4.192 1.00 96.81 130 VAL A O 1
ATOM 1044 N N . SER A 1 131 ? -7.826 -3.279 3.302 1.00 95.75 131 SER A N 1
ATOM 1045 C CA . SER A 1 131 ? -7.541 -4.681 2.993 1.00 95.75 131 SER A CA 1
ATOM 1046 C C . SER A 1 131 ? -6.043 -4.929 2.835 1.00 95.75 131 SER A C 1
ATOM 1048 O O . SER A 1 131 ? -5.369 -4.111 2.211 1.00 95.75 131 SER A O 1
ATOM 1050 N N . PRO A 1 132 ? -5.511 -6.101 3.236 1.00 94.06 132 PRO A N 1
ATOM 1051 C CA . PRO A 1 132 ? -4.120 -6.463 2.947 1.00 94.06 132 PRO A CA 1
ATOM 1052 C C . PRO A 1 132 ? -3.791 -6.452 1.444 1.00 94.06 132 PRO A C 1
ATOM 1054 O O . PRO A 1 132 ? -2.659 -6.187 1.045 1.00 94.06 132 PRO A O 1
ATOM 1057 N N . LYS A 1 133 ? -4.793 -6.687 0.582 1.00 94.50 133 LYS A N 1
ATOM 1058 C CA . LYS A 1 133 ? -4.626 -6.680 -0.880 1.00 94.50 133 LYS A CA 1
ATOM 1059 C C . LYS A 1 133 ? -4.429 -5.279 -1.462 1.00 94.50 133 LYS A C 1
ATOM 1061 O O . LYS A 1 133 ? -4.059 -5.160 -2.627 1.00 94.50 133 LYS A O 1
ATOM 1066 N N . GLN A 1 134 ? -4.643 -4.219 -0.678 1.00 95.81 134 GLN A N 1
ATOM 1067 C CA . GLN A 1 134 ? -4.493 -2.846 -1.158 1.00 95.81 134 GLN A CA 1
ATOM 1068 C C . GLN A 1 134 ? -3.058 -2.489 -1.535 1.00 95.81 134 GLN A C 1
ATOM 1070 O O . GLN A 1 134 ? -2.855 -1.603 -2.354 1.00 95.81 134 GLN A O 1
ATOM 1075 N N . VAL A 1 135 ? -2.074 -3.192 -0.971 1.00 95.50 135 VAL A N 1
ATOM 1076 C CA . VAL A 1 135 ? -0.647 -2.897 -1.152 1.00 95.50 135 VAL A CA 1
ATOM 1077 C C . VAL A 1 135 ? -0.138 -3.336 -2.525 1.00 95.50 135 VAL A C 1
ATOM 1079 O O . VAL A 1 135 ? 0.750 -2.706 -3.097 1.00 95.50 135 VAL A O 1
ATOM 1082 N N . VAL A 1 136 ? -0.708 -4.406 -3.075 1.00 97.00 136 VAL A N 1
ATOM 1083 C CA . VAL A 1 136 ? -0.225 -5.053 -4.299 1.00 97.00 136 VAL A CA 1
ATOM 1084 C C . VAL A 1 136 ? -1.117 -4.737 -5.499 1.00 97.00 136 VAL A C 1
ATOM 1086 O O . VAL A 1 136 ? -2.263 -4.302 -5.355 1.00 97.00 136 VAL A O 1
ATOM 1089 N N . SER A 1 137 ? -0.587 -4.931 -6.705 1.00 97.06 137 SER A N 1
ATOM 1090 C CA . SER A 1 137 ? -1.353 -4.812 -7.944 1.00 97.06 137 SER A CA 1
ATOM 1091 C C . SER A 1 137 ? -2.350 -5.959 -8.096 1.00 97.06 137 SER A C 1
ATOM 1093 O O . SER A 1 137 ? -2.264 -6.985 -7.420 1.00 97.06 137 SER A O 1
ATOM 1095 N N . ALA A 1 138 ? -3.271 -5.809 -9.047 1.00 95.81 138 ALA A N 1
ATOM 1096 C CA . ALA A 1 138 ? -4.237 -6.856 -9.362 1.00 95.81 138 ALA A CA 1
ATOM 1097 C C . ALA A 1 138 ? -3.573 -8.154 -9.861 1.00 95.81 138 ALA A C 1
ATOM 1099 O O . ALA A 1 138 ? -4.073 -9.229 -9.551 1.00 95.81 138 ALA A O 1
ATOM 1100 N N . ALA A 1 139 ? -2.461 -8.069 -10.605 1.00 95.50 139 ALA A N 1
ATOM 1101 C CA . ALA A 1 139 ? -1.743 -9.249 -11.089 1.00 95.50 139 ALA A CA 1
ATOM 1102 C C . ALA A 1 139 ? -1.074 -9.998 -9.928 1.00 95.50 139 ALA A C 1
ATOM 1104 O O . ALA A 1 139 ? -1.312 -11.188 -9.739 1.00 95.50 139 ALA A O 1
ATOM 1105 N N . THR A 1 140 ? -0.329 -9.281 -9.084 1.00 96.31 140 THR A N 1
ATOM 1106 C CA . THR A 1 140 ? 0.327 -9.858 -7.904 1.00 96.31 140 THR A CA 1
ATOM 1107 C C . THR A 1 140 ? -0.687 -10.412 -6.896 1.00 96.31 140 THR A C 1
ATOM 1109 O O . THR A 1 140 ? -0.439 -11.443 -6.279 1.00 96.31 140 THR A O 1
ATOM 1112 N N . ALA A 1 141 ? -1.866 -9.793 -6.760 1.00 96.25 141 ALA A N 1
ATOM 1113 C CA . ALA A 1 141 ? -2.937 -10.275 -5.881 1.00 96.25 141 ALA A CA 1
ATOM 1114 C C . ALA A 1 141 ? -3.539 -11.635 -6.295 1.00 96.25 141 ALA A C 1
ATOM 1116 O O . ALA A 1 141 ? -4.257 -12.243 -5.498 1.00 96.25 141 ALA A O 1
ATOM 1117 N N . CYS A 1 142 ? -3.280 -12.102 -7.521 1.00 95.31 142 CYS A N 1
ATOM 1118 C CA . CYS A 1 142 ? -3.705 -13.419 -7.999 1.00 95.31 142 CYS A CA 1
ATOM 1119 C C . CYS A 1 142 ? -2.745 -14.549 -7.597 1.00 95.31 142 CYS A C 1
ATOM 1121 O O . CYS A 1 142 ? -3.080 -15.714 -7.809 1.00 95.31 142 CYS A O 1
ATOM 1123 N N . ILE A 1 143 ? -1.578 -14.232 -7.024 1.00 95.38 143 ILE A N 1
ATOM 1124 C CA . ILE A 1 143 ? -0.622 -15.228 -6.536 1.00 95.38 143 ILE A CA 1
ATOM 1125 C C . ILE A 1 143 ? -1.126 -15.758 -5.182 1.00 95.38 143 ILE A C 1
ATOM 1127 O O . ILE A 1 143 ? -1.222 -14.987 -4.223 1.00 95.38 143 ILE A O 1
ATOM 1131 N N . PRO A 1 144 ? -1.488 -17.049 -5.070 1.00 95.44 144 PRO A N 1
ATOM 1132 C CA . PRO A 1 144 ? -1.860 -17.631 -3.787 1.00 95.44 144 PRO A CA 1
ATOM 1133 C C . PRO A 1 144 ? -0.622 -17.778 -2.898 1.00 95.44 144 PRO A C 1
ATOM 1135 O O . PRO A 1 144 ? 0.462 -18.053 -3.400 1.00 95.44 144 PRO A O 1
ATOM 1138 N N . PHE A 1 145 ? -0.800 -17.661 -1.579 1.00 94.44 145 PHE A N 1
ATOM 1139 C CA . PHE A 1 145 ? 0.276 -17.847 -0.595 1.00 94.44 145 PHE A CA 1
ATOM 1140 C C . PHE A 1 145 ? 1.483 -16.917 -0.799 1.00 94.44 145 PHE A C 1
ATOM 1142 O O . PHE A 1 145 ? 2.599 -17.281 -0.433 1.00 94.44 145 PHE A O 1
ATOM 1149 N N . LEU A 1 146 ? 1.252 -15.720 -1.352 1.00 95.19 146 LEU A N 1
ATOM 1150 C CA . LEU A 1 146 ? 2.272 -14.700 -1.609 1.00 95.19 146 LEU A CA 1
ATOM 1151 C C . LEU A 1 146 ? 3.118 -14.384 -0.365 1.00 95.19 146 LEU A C 1
ATOM 1153 O O . LEU A 1 146 ? 4.305 -14.107 -0.474 1.00 95.19 146 LEU A O 1
ATOM 1157 N N . GLU A 1 147 ? 2.518 -14.457 0.821 1.00 93.75 147 GLU A N 1
ATOM 1158 C CA . GLU A 1 147 ? 3.175 -14.260 2.112 1.00 93.75 147 GLU A CA 1
ATOM 1159 C C . GLU A 1 147 ? 4.264 -15.299 2.440 1.00 93.75 147 GLU A C 1
ATOM 1161 O O . GLU A 1 147 ? 5.063 -15.071 3.346 1.00 93.75 147 GLU A O 1
ATOM 1166 N N . ASN A 1 148 ? 4.299 -16.426 1.722 1.00 96.31 148 ASN A N 1
ATOM 1167 C CA . ASN A 1 148 ? 5.277 -17.502 1.898 1.00 96.31 148 ASN A CA 1
ATOM 1168 C C . ASN A 1 148 ? 6.385 -17.495 0.830 1.00 96.31 148 ASN A C 1
ATOM 1170 O O . ASN A 1 148 ? 7.318 -18.295 0.926 1.00 96.31 148 ASN A O 1
ATOM 1174 N N . ASP A 1 149 ? 6.289 -16.619 -0.172 1.00 93.81 149 ASP A N 1
ATOM 1175 C CA . ASP A 1 149 ? 7.269 -16.491 -1.248 1.00 93.81 149 ASP A CA 1
ATOM 1176 C C . ASP A 1 149 ? 8.226 -15.319 -0.993 1.00 93.81 149 ASP A C 1
ATOM 1178 O O . ASP A 1 149 ? 7.883 -14.320 -0.359 1.00 93.81 149 ASP A O 1
ATOM 1182 N N . ASP A 1 150 ? 9.451 -15.415 -1.514 1.00 95.69 150 ASP A N 1
ATOM 1183 C CA . ASP A 1 150 ? 10.359 -14.272 -1.521 1.00 95.69 150 ASP A CA 1
ATOM 1184 C C . ASP A 1 150 ? 9.968 -13.250 -2.599 1.00 95.69 150 ASP A C 1
ATOM 1186 O O . ASP A 1 150 ? 9.422 -13.588 -3.654 1.00 95.69 150 ASP A O 1
ATOM 1190 N N . SER A 1 151 ? 10.303 -11.982 -2.357 1.00 92.31 151 SER A N 1
ATOM 1191 C C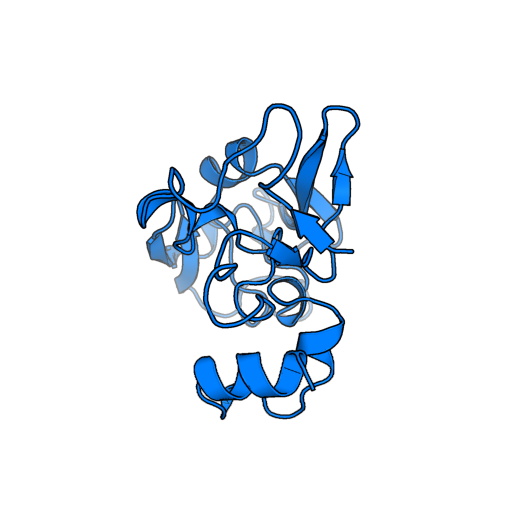A . SER A 1 151 ? 9.911 -10.873 -3.230 1.00 92.31 151 SER A CA 1
ATOM 1192 C C . SER A 1 151 ? 10.421 -11.005 -4.669 1.00 92.31 151 SER A C 1
ATOM 1194 O O . SER A 1 151 ? 9.739 -10.558 -5.589 1.00 92.31 151 SER A O 1
ATOM 1196 N N . ASN A 1 152 ? 11.586 -11.628 -4.895 1.00 93.19 1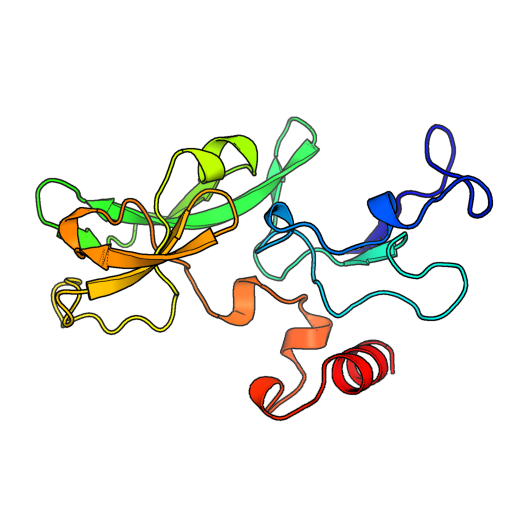52 ASN A N 1
ATOM 1197 C CA . ASN A 1 152 ? 12.133 -11.792 -6.246 1.00 93.19 152 ASN A CA 1
ATOM 1198 C C . ASN A 1 152 ? 11.339 -12.846 -7.026 1.00 93.19 152 ASN A C 1
ATOM 1200 O O . ASN A 1 152 ? 11.034 -12.653 -8.203 1.00 93.19 152 ASN A O 1
ATOM 1204 N N . ARG A 1 153 ? 10.960 -13.952 -6.377 1.00 94.06 153 ARG A N 1
ATOM 1205 C CA . ARG A 1 153 ? 10.095 -14.970 -6.987 1.00 94.06 153 ARG A CA 1
ATOM 1206 C C . ARG A 1 153 ? 8.682 -14.467 -7.215 1.00 94.06 153 ARG A C 1
ATOM 1208 O O . ARG A 1 153 ? 8.129 -14.739 -8.278 1.00 94.06 153 ARG A O 1
ATOM 1215 N N . ALA A 1 154 ? 8.137 -13.697 -6.278 1.00 95.69 154 ALA A N 1
ATOM 1216 C CA . ALA A 1 154 ? 6.854 -13.031 -6.458 1.00 95.69 154 ALA A CA 1
ATOM 1217 C C . ALA A 1 154 ? 6.875 -12.072 -7.661 1.00 95.69 154 ALA A C 1
ATOM 1219 O O . ALA A 1 154 ? 5.938 -12.066 -8.457 1.00 95.69 154 ALA A O 1
ATOM 1220 N N . LEU A 1 155 ? 7.964 -11.314 -7.838 1.00 95.81 155 LEU A N 1
ATOM 1221 C CA . LEU A 1 155 ? 8.163 -10.429 -8.989 1.00 95.81 155 LEU A CA 1
ATOM 1222 C C . LEU A 1 155 ? 8.197 -11.211 -10.304 1.00 95.81 155 LEU A C 1
ATOM 1224 O O . LEU A 1 155 ? 7.506 -10.840 -11.252 1.00 95.81 155 LEU A O 1
ATOM 1228 N N . MET A 1 156 ? 8.968 -12.301 -10.373 1.00 94.56 156 MET A N 1
ATOM 1229 C CA . MET A 1 156 ? 8.995 -13.160 -11.563 1.00 94.56 156 MET A CA 1
ATOM 1230 C C . MET A 1 156 ? 7.610 -13.760 -11.839 1.00 94.56 156 MET A C 1
ATOM 1232 O O . MET A 1 156 ? 7.150 -13.746 -12.976 1.00 94.56 156 MET A O 1
ATOM 1236 N N . GLY A 1 157 ? 6.921 -14.238 -10.798 1.00 93.94 157 GLY A N 1
ATOM 1237 C CA . GLY A 1 157 ? 5.583 -14.821 -10.895 1.00 93.94 157 GLY A CA 1
ATOM 1238 C C . GLY A 1 157 ? 4.521 -13.835 -11.378 1.00 93.94 157 GLY A C 1
ATOM 1239 O O . GLY A 1 157 ? 3.660 -14.215 -12.159 1.00 93.94 157 GLY A O 1
ATOM 1240 N N . ALA A 1 158 ? 4.603 -12.565 -10.975 1.00 93.7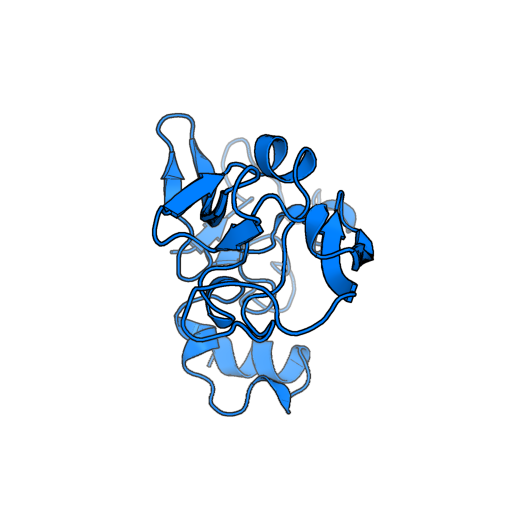5 158 ALA A N 1
ATOM 1241 C CA . ALA A 1 158 ? 3.684 -11.523 -11.434 1.00 93.75 158 ALA A CA 1
ATOM 1242 C C . ALA A 1 158 ? 3.921 -11.102 -12.899 1.00 93.7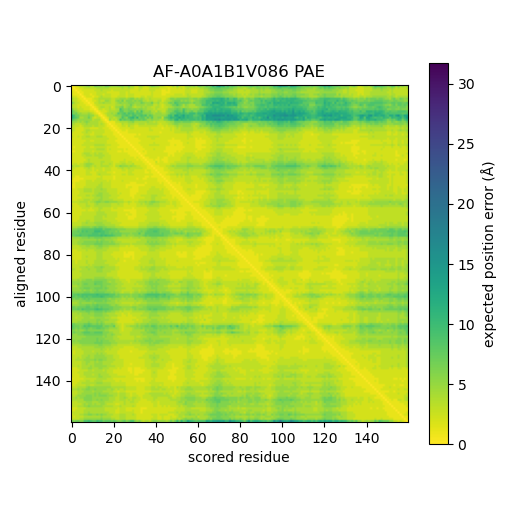5 158 ALA A C 1
ATOM 1244 O O . ALA A 1 158 ? 3.030 -10.520 -13.519 1.00 93.75 158 ALA A O 1
ATOM 1245 N N . ASN A 1 159 ? 5.115 -11.365 -13.444 1.00 92.00 159 ASN A N 1
ATOM 1246 C CA . ASN A 1 159 ? 5.506 -10.996 -14.807 1.00 92.00 159 ASN A CA 1
ATOM 1247 C C . ASN A 1 159 ? 5.352 -12.137 -15.841 1.00 92.00 159 ASN A C 1
ATOM 1249 O O . ASN A 1 159 ? 5.499 -11.862 -17.036 1.00 92.00 159 ASN A O 1
ATOM 1253 N N . MET A 1 160 ? 5.089 -13.379 -15.409 1.00 88.19 160 MET A N 1
ATOM 1254 C CA . MET A 1 160 ? 4.871 -14.560 -16.269 1.00 88.19 160 MET A CA 1
ATOM 1255 C C . MET A 1 160 ? 3.394 -14.762 -16.612 1.00 88.19 160 MET A C 1
ATOM 1257 O O . MET A 1 160 ? 3.123 -15.078 -17.793 1.00 88.19 160 MET A O 1
#

pLDDT: mean 94.51, std 3.1, range [80.62, 98.25]

Sequence (160 aa):
RRLSALGPGGLTRERAQMEVRDVHYSHYGRMCPIETPEGPNIGLINSLSSYARVNEFGFIETPYRKVDLETNTVTDQIDYLTADEEDSYVVAQANSRLDDEGHFISEEVVCRFRGNNTMMDREKMDYMDVSPKQVVSAATACIPFLENDDSNRALMGANM

InterPro domains:
  IPR007645 RNA polymerase Rpb2, domain 3 [PF04565] (1-54)
  IPR015712 DNA-directed RNA polymerase, subunit 2 [PTHR20856] (4-67)
  IPR019462 DNA-directed RNA polymerase, beta subunit, external 1 domain [PF10385] (64-131)
  IPR042107 DNA-directed RNA polymerase, beta subunit, external 1 domain superfamily [G3DSA:2.30.150.10] (65-133)

Mean predicted aligned error: 3.69 Å

Organism: NCBI:txid70255

Nearest PDB structures (foldseek):
  8x6g-assembly1_C  TM=1.000E+00  e=1.553E-28  Staphylococcus aureus
  6wvj-assembly1_C  TM=9.948E-01  e=3.056E-27  Bacillus subtilis
  7f75-assembly1_C  TM=9.780E-01  e=2.588E-25  Bacillus subtilis
  7ckq-assembly1_C  TM=9.675E-01  e=8.662E-26  Bacillus subtilis subsp. subtilis str. 168
  8gzg-assembly1_C  TM=9.539E-01  e=1.657E-20  Synechocystis sp. PCC 6803

Radius of gyration: 17.12 Å; Cα contacts (8 Å, |Δi|>4): 304; chains: 1; bounding box: 40×35×47 Å

Foldseek 3Di:
DKDAQDDVVGDDLVRDDPVQLDDDLLLFLFWAPQAWDDDSCRSRMTDGAAQWDADPVGFIWGWWFFQDLVVLFGDPDIDTDGSVRQQVFKEFEPPQDADPRRHGPDQWTFTDHNSDTDIDGSSRHGTYHNDPSSRHHPLLSPDPPNVVDDSNVSNVSSVD